Protein AF-A0A938BC53-F1 (afdb_monomer_lite)

Radius of gyration: 16.8 Å; chains: 1; bounding box: 36×36×47 Å

Structure (mmCIF, N/CA/C/O backbone):
data_AF-A0A938BC53-F1
#
_entry.id   AF-A0A938BC53-F1
#
loop_
_atom_site.group_PDB
_atom_site.id
_atom_site.type_symbol
_atom_site.label_atom_id
_atom_site.label_alt_id
_atom_site.label_comp_id
_atom_site.label_asym_id
_atom_site.label_entity_id
_atom_site.label_seq_id
_atom_site.pdbx_PDB_ins_code
_atom_site.Cartn_x
_atom_site.Cartn_y
_atom_site.Cartn_z
_atom_site.occupancy
_atom_site.B_iso_or_equiv
_atom_site.auth_seq_id
_atom_site.auth_comp_id
_atom_site.auth_asym_id
_atom_site.auth_atom_id
_atom_site.pdbx_PDB_model_num
ATOM 1 N N . MET A 1 1 ? -9.992 -4.208 -1.845 1.00 92.88 1 MET A N 1
ATOM 2 C CA . MET A 1 1 ? -10.417 -3.100 -0.973 1.00 92.88 1 MET A CA 1
ATOM 3 C C . MET A 1 1 ? -9.759 -1.831 -1.480 1.00 92.88 1 MET A C 1
ATOM 5 O O . MET A 1 1 ? -8.554 -1.849 -1.701 1.00 92.88 1 MET A O 1
ATOM 9 N N . SER A 1 2 ? -10.542 -0.777 -1.702 1.00 92.31 2 SER A N 1
ATOM 10 C CA . SER A 1 2 ? -10.096 0.489 -2.312 1.00 92.31 2 SER A CA 1
ATOM 11 C C . SER A 1 2 ? -9.713 1.535 -1.259 1.00 92.31 2 SER A C 1
ATOM 13 O O . SER A 1 2 ? -10.139 2.679 -1.328 1.00 92.31 2 SER A O 1
ATOM 15 N N . HIS A 1 3 ? -9.006 1.125 -0.204 1.00 97.06 3 HIS A N 1
ATOM 16 C CA . HIS A 1 3 ? -8.558 2.038 0.854 1.00 97.06 3 HIS A CA 1
ATOM 17 C C . HIS A 1 3 ? -7.276 2.768 0.430 1.00 97.06 3 HIS A C 1
ATOM 19 O O . HIS A 1 3 ? -6.240 2.614 1.071 1.00 97.06 3 HIS A O 1
ATOM 25 N N . ASP A 1 4 ? -7.351 3.526 -0.660 1.00 96.88 4 ASP A N 1
ATOM 26 C CA . ASP A 1 4 ? -6.314 4.436 -1.153 1.00 96.88 4 ASP A CA 1
ATOM 27 C C . ASP A 1 4 ? -6.728 5.899 -0.978 1.00 96.88 4 ASP A C 1
ATOM 29 O O . ASP A 1 4 ? -7.913 6.222 -0.901 1.00 96.88 4 ASP A O 1
ATOM 33 N N . GLU A 1 5 ? -5.737 6.787 -0.881 1.00 97.19 5 GLU A N 1
ATOM 34 C CA . GLU A 1 5 ? -5.911 8.241 -0.976 1.00 97.19 5 GLU A CA 1
ATOM 35 C C . GLU A 1 5 ? -7.080 8.828 -0.155 1.00 97.19 5 GLU A C 1
ATOM 37 O O . GLU A 1 5 ? -7.809 9.719 -0.602 1.00 97.19 5 GLU A O 1
ATOM 42 N N . ILE A 1 6 ? -7.264 8.368 1.085 1.00 98.06 6 ILE A N 1
ATOM 43 C CA . ILE A 1 6 ? -8.311 8.893 1.971 1.00 98.06 6 ILE A CA 1
ATOM 44 C C . ILE A 1 6 ? -7.874 10.280 2.453 1.00 98.06 6 ILE A C 1
ATOM 46 O O . ILE A 1 6 ? -7.157 10.426 3.437 1.00 98.06 6 ILE A O 1
ATOM 50 N N . ARG A 1 7 ? -8.268 11.334 1.738 1.00 98.25 7 ARG A N 1
ATOM 51 C CA . ARG A 1 7 ? -7.761 12.705 1.956 1.00 98.25 7 ARG A CA 1
ATOM 52 C C . ARG A 1 7 ? -8.525 13.519 3.005 1.00 98.25 7 ARG A C 1
ATOM 54 O O . ARG A 1 7 ? -8.127 14.649 3.282 1.00 98.25 7 ARG A O 1
ATOM 61 N N . ALA A 1 8 ? -9.589 12.974 3.595 1.00 97.69 8 ALA A N 1
ATOM 62 C CA . ALA A 1 8 ? -10.372 13.636 4.639 1.00 97.69 8 ALA A CA 1
ATOM 63 C C . ALA A 1 8 ? -10.939 12.629 5.655 1.00 97.69 8 ALA A C 1
ATOM 65 O O . ALA A 1 8 ? -11.613 11.680 5.267 1.00 97.69 8 ALA A O 1
ATOM 66 N N . GLN A 1 9 ? -10.686 12.846 6.953 1.00 97.12 9 GLN A N 1
ATOM 67 C CA . GLN A 1 9 ? -11.280 12.083 8.066 1.00 97.12 9 GLN A CA 1
ATOM 68 C C . GLN A 1 9 ? -11.067 12.822 9.402 1.00 97.12 9 GLN A C 1
ATOM 70 O O . GLN A 1 9 ? -10.124 13.601 9.555 1.00 97.12 9 GLN A O 1
ATOM 75 N N . GLY A 1 10 ? -11.906 12.535 10.401 1.00 96.00 10 GLY A N 1
ATOM 76 C CA . GLY A 1 10 ? -11.641 12.879 11.804 1.00 96.00 10 GLY A CA 1
ATOM 77 C C . GLY A 1 10 ? -12.357 14.131 12.314 1.00 96.00 10 GLY A C 1
ATOM 78 O O . GLY A 1 10 ? -12.194 14.492 13.480 1.00 96.00 10 GLY A O 1
ATOM 79 N N . TRP A 1 11 ? -13.139 14.796 11.464 1.00 96.00 11 TRP A N 1
ATOM 80 C CA . TRP A 1 11 ? -13.747 16.095 11.769 1.00 96.00 11 TRP A CA 1
ATOM 81 C C . TRP A 1 11 ? -15.181 16.013 12.281 1.00 96.00 11 TRP A C 1
ATOM 83 O O . TRP A 1 11 ? -15.593 16.888 13.039 1.00 96.00 11 TRP A O 1
ATOM 93 N N . ASP A 1 12 ? -15.930 14.984 11.892 1.00 95.88 12 ASP A N 1
ATOM 94 C CA . ASP A 1 12 ? -17.335 14.849 12.263 1.00 95.88 12 ASP A CA 1
ATOM 95 C C . ASP A 1 12 ? -17.538 14.212 13.651 1.00 95.88 12 ASP A C 1
ATOM 97 O O . ASP A 1 12 ? -16.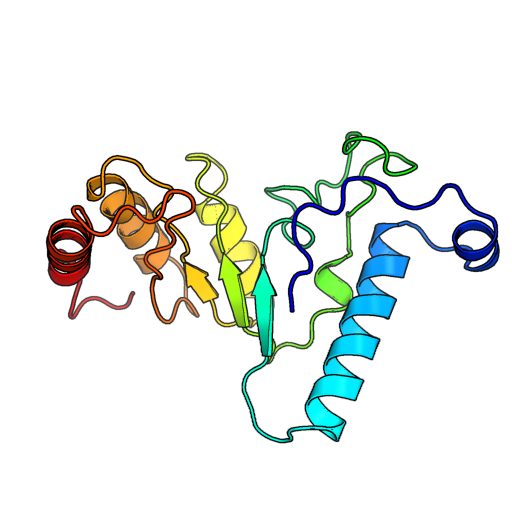625 13.659 14.277 1.00 95.88 12 ASP A O 1
ATOM 101 N N . GLU A 1 13 ? -18.778 14.287 14.135 1.00 96.88 13 GLU A N 1
ATOM 102 C CA . GLU A 1 13 ? -19.165 13.780 15.449 1.00 96.88 13 GLU A CA 1
ATOM 103 C C . GLU A 1 13 ? -19.010 12.255 15.571 1.00 96.88 13 GLU A C 1
ATOM 105 O O . GLU A 1 13 ? -18.671 11.758 16.648 1.00 96.88 13 GLU A O 1
ATOM 110 N N . SER A 1 14 ? -19.213 11.504 14.484 1.00 95.19 14 SER A N 1
ATOM 111 C CA . SER A 1 14 ? -19.028 10.052 14.487 1.00 95.19 14 S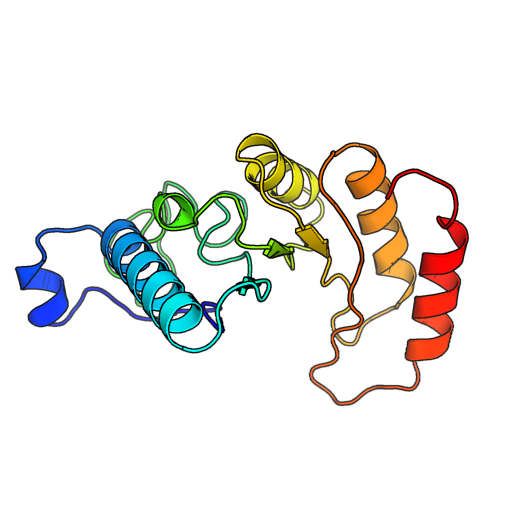ER A CA 1
ATOM 112 C C . SER A 1 14 ? -17.561 9.706 14.731 1.00 95.19 14 SER A C 1
ATOM 114 O O . SER A 1 14 ? -17.282 8.872 15.588 1.00 95.19 14 SER A O 1
ATOM 116 N N . CYS A 1 15 ? -16.623 10.426 14.109 1.00 95.31 15 CYS A N 1
ATOM 117 C CA . CYS A 1 15 ? -15.197 10.292 14.385 1.00 95.31 15 CYS A CA 1
ATOM 118 C C . CYS A 1 15 ? -14.858 10.709 15.824 1.00 95.31 15 CYS A C 1
ATOM 120 O O . CYS A 1 15 ? -14.144 9.996 16.529 1.00 95.31 15 CYS A O 1
ATOM 122 N N . ALA A 1 16 ? -15.388 11.844 16.290 1.00 92.81 16 ALA A N 1
ATOM 123 C CA . ALA A 1 16 ? -15.102 12.357 17.630 1.00 92.81 16 ALA A CA 1
ATOM 124 C C . ALA A 1 16 ? -15.560 11.392 18.740 1.00 92.81 16 ALA A C 1
ATOM 126 O O . ALA A 1 16 ? -14.822 11.144 19.698 1.00 92.81 16 ALA A O 1
ATOM 127 N N . LYS A 1 17 ? -16.746 10.789 18.589 1.00 97.31 17 LYS A N 1
ATOM 128 C CA . LYS A 1 17 ? -17.316 9.827 19.547 1.00 97.31 17 LYS A CA 1
ATOM 129 C C . LYS A 1 17 ? -16.475 8.560 19.706 1.00 97.31 17 LYS A C 1
ATOM 131 O O . LYS A 1 17 ? -16.516 7.943 20.769 1.00 97.31 17 LYS A O 1
ATOM 136 N N . ARG A 1 18 ? -15.690 8.190 18.690 1.00 96.81 18 ARG A N 1
ATOM 137 C CA . ARG A 1 18 ? -14.839 6.989 18.701 1.00 96.81 18 ARG A CA 1
ATOM 138 C C . ARG A 1 18 ? -13.665 7.090 19.672 1.00 96.81 18 ARG A C 1
ATOM 140 O O . ARG A 1 18 ? -13.160 6.051 20.078 1.00 96.81 18 ARG A O 1
ATOM 147 N N . LYS A 1 19 ? -13.235 8.306 20.047 1.00 96.12 19 LYS A N 1
ATOM 148 C CA . LYS A 1 19 ? -12.055 8.547 20.907 1.00 96.12 19 LYS A CA 1
ATOM 149 C C . LYS A 1 19 ? -10.791 7.823 20.406 1.00 96.12 19 LYS A C 1
ATOM 151 O O . LYS A 1 19 ? -10.012 7.294 21.191 1.00 96.12 19 LYS A O 1
ATOM 156 N N . MET A 1 20 ? -10.619 7.795 19.088 1.00 97.56 20 MET A N 1
ATOM 157 C CA . MET A 1 20 ? -9.534 7.125 18.370 1.00 97.56 20 MET A CA 1
ATOM 158 C C . MET A 1 20 ? -8.842 8.125 17.438 1.00 97.56 20 MET A C 1
ATOM 160 O O . MET A 1 20 ? -9.468 9.086 16.985 1.00 97.56 20 MET A O 1
ATOM 164 N N . THR A 1 21 ? -7.568 7.895 17.121 1.00 97.81 21 THR A N 1
ATOM 165 C CA . THR A 1 21 ? -6.888 8.616 16.030 1.00 97.81 21 THR A CA 1
ATOM 166 C C . THR A 1 21 ? -7.472 8.213 14.668 1.00 97.81 21 THR A C 1
ATOM 168 O O . THR A 1 21 ? -8.097 7.151 14.566 1.00 97.81 21 THR A O 1
ATOM 171 N N . PRO A 1 22 ? -7.271 8.998 13.588 1.00 98.38 22 PRO A N 1
ATOM 172 C CA . PRO A 1 22 ? -7.734 8.586 12.265 1.00 98.38 22 PRO A CA 1
ATOM 173 C C . PRO A 1 22 ? -7.166 7.230 11.828 1.00 98.38 22 PRO A C 1
ATOM 175 O O . PRO A 1 22 ? -7.921 6.394 11.338 1.00 98.38 22 PRO A O 1
ATOM 178 N N . GLY A 1 23 ? -5.886 6.967 12.103 1.00 98.50 23 GLY A N 1
ATOM 179 C CA . GLY A 1 23 ? -5.230 5.685 11.851 1.00 98.50 23 GLY A CA 1
ATOM 180 C C . GLY A 1 23 ? -5.898 4.527 12.589 1.00 98.50 23 GLY A C 1
ATOM 181 O O . GLY A 1 23 ? -6.175 3.501 11.979 1.00 98.50 23 GLY A O 1
ATOM 182 N N . GLN A 1 24 ? -6.264 4.702 13.863 1.00 98.62 24 GLN A N 1
ATOM 183 C CA . GLN A 1 24 ? -7.006 3.688 14.624 1.00 98.62 24 GLN A CA 1
ATOM 184 C C . GLN A 1 24 ? -8.421 3.455 14.079 1.00 98.62 24 GLN A C 1
ATOM 186 O O . GLN A 1 24 ? -8.884 2.317 14.033 1.00 98.62 24 GLN A O 1
ATOM 191 N N . ILE A 1 25 ? -9.112 4.513 13.646 1.00 98.56 25 ILE A N 1
ATOM 192 C CA . ILE A 1 25 ? -10.431 4.386 13.010 1.00 98.56 25 ILE A CA 1
ATOM 193 C C . ILE A 1 25 ? -10.309 3.629 11.681 1.00 98.56 25 ILE A C 1
ATOM 195 O O . ILE A 1 25 ? -11.128 2.755 11.408 1.00 98.56 25 ILE A O 1
ATOM 199 N N . LEU A 1 26 ? -9.281 3.920 10.878 1.00 98.50 26 LEU A N 1
ATOM 200 C CA . LEU A 1 26 ? -9.015 3.205 9.630 1.00 98.50 26 LEU A CA 1
ATOM 201 C C . LEU A 1 26 ? -8.653 1.736 9.888 1.00 98.50 26 LEU A C 1
ATOM 203 O O . LEU A 1 26 ? -9.164 0.864 9.192 1.00 98.50 26 LEU A O 1
ATOM 207 N N . ALA A 1 27 ? -7.841 1.454 10.910 1.00 98.69 27 ALA A N 1
ATOM 208 C CA . ALA A 1 27 ? -7.507 0.093 11.322 1.00 98.69 27 ALA A CA 1
ATOM 209 C C . ALA A 1 27 ? -8.762 -0.714 11.709 1.00 98.69 27 ALA A C 1
ATOM 211 O O . ALA A 1 27 ? -8.951 -1.842 11.256 1.00 98.69 27 ALA A O 1
ATOM 212 N N . ASP A 1 28 ? -9.661 -0.126 12.503 1.00 98.44 28 ASP A N 1
ATOM 213 C CA . ASP A 1 28 ? -10.936 -0.763 12.852 1.00 98.44 28 ASP A CA 1
ATOM 214 C C . ASP A 1 28 ? -11.832 -0.970 11.621 1.00 98.44 28 ASP A C 1
ATOM 216 O O . ASP A 1 28 ? -12.413 -2.041 11.434 1.00 98.44 28 ASP A O 1
ATOM 220 N N . ASN A 1 29 ? -11.903 0.031 10.739 1.00 97.94 29 ASN A N 1
ATOM 221 C CA . ASN A 1 29 ? -12.694 -0.044 9.517 1.00 97.94 29 ASN A CA 1
ATOM 222 C C . ASN A 1 29 ? -12.205 -1.157 8.579 1.00 97.94 29 ASN A C 1
ATOM 224 O O . ASN A 1 29 ? -13.011 -1.980 8.147 1.00 97.94 29 ASN A O 1
ATOM 228 N N . VAL A 1 30 ? -10.903 -1.217 8.285 1.00 98.12 30 VAL A N 1
ATOM 229 C CA . VAL A 1 30 ? -10.350 -2.207 7.350 1.00 98.12 30 VAL A CA 1
ATOM 230 C C . VAL A 1 30 ? -10.478 -3.628 7.897 1.00 98.12 30 VAL A C 1
ATOM 232 O O . VAL A 1 30 ? -10.800 -4.549 7.139 1.00 98.12 30 VAL A O 1
ATOM 235 N N . LYS A 1 31 ? -10.342 -3.806 9.217 1.00 98.00 31 LYS A N 1
ATOM 236 C CA . LYS A 1 31 ? -10.611 -5.082 9.882 1.00 98.00 31 LYS A CA 1
ATOM 237 C C . LYS A 1 31 ? -12.064 -5.505 9.675 1.00 98.00 31 LYS A C 1
ATOM 239 O O . LYS A 1 31 ? -12.325 -6.605 9.186 1.00 98.00 31 LYS A O 1
ATOM 244 N N . ARG A 1 32 ? -13.016 -4.603 9.940 1.00 97.75 32 ARG A N 1
ATOM 245 C CA . ARG A 1 32 ? -14.445 -4.874 9.737 1.00 97.75 32 ARG A CA 1
ATOM 246 C C . ARG A 1 32 ? -14.775 -5.182 8.274 1.00 97.75 32 ARG A C 1
ATOM 248 O O . ARG A 1 32 ? -15.541 -6.106 8.006 1.00 97.75 32 ARG A O 1
ATOM 255 N N . CYS A 1 33 ? -14.204 -4.444 7.323 1.00 97.75 33 CYS A N 1
ATOM 256 C CA . CYS A 1 33 ? -14.375 -4.712 5.894 1.00 97.75 33 CYS A CA 1
ATOM 257 C C . CYS A 1 33 ? -13.853 -6.102 5.513 1.00 97.75 33 CYS A C 1
ATOM 259 O O . CYS A 1 33 ? -14.536 -6.835 4.800 1.00 97.75 33 CYS A O 1
ATOM 261 N N . THR A 1 34 ? -12.683 -6.487 6.023 1.00 97.06 34 THR A N 1
ATOM 262 C CA . THR A 1 34 ? -12.084 -7.802 5.765 1.00 97.06 34 THR A CA 1
ATOM 263 C C . THR A 1 34 ? -12.963 -8.933 6.310 1.00 97.06 34 THR A C 1
ATOM 265 O O . THR A 1 34 ? -13.204 -9.917 5.611 1.00 97.06 34 THR A O 1
ATOM 268 N N . GLU A 1 35 ? -13.522 -8.776 7.514 1.00 96.62 35 GLU A N 1
ATOM 269 C CA . GLU A 1 35 ? -14.484 -9.725 8.091 1.00 96.62 35 GLU A CA 1
ATOM 270 C C . GLU A 1 35 ? -15.737 -9.888 7.218 1.00 96.62 35 GLU A C 1
ATOM 272 O O . GLU A 1 35 ? -16.156 -11.014 6.953 1.00 96.62 35 GLU A O 1
ATOM 277 N N . ILE A 1 36 ? -16.320 -8.783 6.735 1.00 97.50 36 ILE A N 1
ATOM 278 C CA . ILE A 1 36 ? -17.505 -8.810 5.858 1.00 97.50 36 ILE A CA 1
ATOM 279 C C . ILE A 1 36 ? -17.196 -9.524 4.540 1.00 97.50 36 ILE A C 1
ATOM 281 O O . ILE A 1 36 ? -17.989 -10.355 4.090 1.00 97.50 36 ILE A O 1
ATOM 285 N N . ILE A 1 37 ? -16.048 -9.221 3.924 1.00 96.81 37 ILE A N 1
ATOM 286 C CA . ILE A 1 37 ? -15.625 -9.854 2.669 1.00 96.81 37 ILE A CA 1
ATOM 287 C C . ILE A 1 37 ? -15.514 -11.363 2.862 1.00 96.81 37 ILE A C 1
ATOM 289 O O . ILE A 1 37 ? -16.093 -12.114 2.087 1.00 96.81 37 ILE A O 1
ATOM 293 N N . ARG A 1 38 ? -14.849 -11.819 3.927 1.00 95.81 38 ARG A N 1
ATOM 294 C CA . ARG A 1 38 ? -14.691 -13.256 4.198 1.00 95.81 38 ARG A CA 1
ATOM 295 C C . ARG A 1 38 ? -16.001 -13.961 4.523 1.00 95.81 38 ARG A C 1
ATOM 297 O O . ARG A 1 38 ? -16.144 -15.133 4.197 1.00 95.81 38 ARG A O 1
ATOM 304 N N . GLN A 1 39 ? -16.938 -13.273 5.174 1.00 97.25 39 GLN A N 1
ATOM 305 C CA . GLN A 1 39 ? -18.282 -13.809 5.401 1.00 97.25 39 GLN A CA 1
ATOM 306 C C . GLN A 1 39 ? -19.051 -13.975 4.087 1.00 97.25 39 GLN A C 1
ATOM 308 O O . GLN A 1 39 ? -19.813 -14.927 3.947 1.00 97.25 39 GLN A O 1
ATOM 313 N N . SER A 1 40 ? -18.846 -13.062 3.137 1.00 97.25 40 SER A N 1
ATOM 314 C CA . SER A 1 40 ? -19.570 -13.046 1.862 1.00 97.25 40 SER A CA 1
ATOM 315 C C . SER A 1 40 ? -18.946 -13.968 0.807 1.00 97.25 40 SER A C 1
ATOM 317 O O . SER A 1 40 ? -19.677 -14.588 0.041 1.00 97.25 40 SER A O 1
ATOM 319 N N . ASP A 1 41 ? -17.615 -14.068 0.765 1.00 95.25 41 ASP A N 1
ATOM 320 C CA . ASP A 1 41 ? -16.855 -14.876 -0.200 1.00 95.25 41 ASP A CA 1
ATOM 321 C C . ASP A 1 41 ? -15.635 -15.540 0.482 1.00 95.25 41 ASP A C 1
ATOM 323 O O . ASP A 1 41 ? -14.501 -15.041 0.418 1.00 95.25 41 ASP A O 1
ATOM 327 N N . PRO A 1 42 ? -15.856 -16.638 1.230 1.00 94.94 42 PRO A N 1
ATOM 328 C CA . PRO A 1 42 ? -14.817 -17.273 2.031 1.00 94.94 42 PRO A CA 1
ATOM 329 C C . PRO A 1 42 ? -13.711 -17.901 1.172 1.00 94.94 42 PRO A C 1
ATOM 331 O O . PRO A 1 42 ? -13.947 -18.484 0.116 1.00 94.94 42 PRO A O 1
ATOM 334 N N . GLY A 1 43 ? -12.473 -17.837 1.669 1.00 92.38 43 GLY A N 1
ATOM 335 C CA . GLY A 1 43 ? -11.308 -18.466 1.035 1.00 92.38 43 GLY A CA 1
ATOM 336 C C . GLY A 1 43 ? -10.722 -17.699 -0.155 1.00 92.38 43 GLY A C 1
ATOM 337 O O . GLY A 1 43 ? -9.736 -18.153 -0.739 1.00 92.38 43 GLY A O 1
ATOM 338 N N . LYS A 1 44 ? -11.279 -16.537 -0.516 1.00 94.00 44 LYS A N 1
ATOM 339 C CA . LYS A 1 44 ? -10.688 -15.664 -1.533 1.00 94.00 44 LYS A CA 1
ATOM 340 C C . LYS A 1 44 ? -9.613 -14.749 -0.949 1.00 94.00 44 LYS A C 1
ATOM 342 O O . LYS A 1 44 ? -9.746 -14.290 0.187 1.00 94.00 44 LYS A O 1
ATOM 347 N N . PRO A 1 45 ? -8.558 -14.449 -1.725 1.00 94.81 45 PRO A N 1
ATOM 348 C CA . PRO A 1 45 ? -7.573 -13.461 -1.322 1.00 94.81 45 PRO A CA 1
ATOM 349 C C . PRO A 1 45 ? -8.207 -12.069 -1.249 1.00 94.81 45 PRO A C 1
ATOM 351 O O . PRO A 1 45 ? -8.977 -11.667 -2.122 1.00 94.81 45 PRO A O 1
ATOM 354 N N . VAL A 1 46 ? -7.833 -11.316 -0.217 1.00 97.69 46 VAL A N 1
ATOM 355 C CA . VAL A 1 46 ? -8.217 -9.914 -0.054 1.00 97.69 46 VAL A CA 1
ATOM 356 C C . VAL A 1 46 ? -7.016 -9.046 -0.403 1.00 97.69 46 VAL A C 1
ATOM 358 O O . VAL A 1 46 ? -5.921 -9.264 0.111 1.00 97.69 46 VAL A O 1
ATOM 361 N N . TYR A 1 47 ? -7.230 -8.061 -1.272 1.00 98.12 47 TYR A N 1
ATOM 362 C CA . TYR A 1 47 ? -6.199 -7.123 -1.716 1.00 98.12 47 TYR A CA 1
ATOM 363 C C . TYR A 1 47 ? -6.495 -5.711 -1.217 1.00 98.12 47 TYR A C 1
ATOM 365 O O . TYR A 1 47 ? -7.666 -5.324 -1.161 1.00 98.12 47 TYR A O 1
ATOM 373 N N . VAL A 1 48 ? -5.467 -4.925 -0.902 1.00 98.56 48 VAL A N 1
ATOM 374 C CA . VAL A 1 48 ? -5.606 -3.511 -0.513 1.00 98.56 48 VAL A CA 1
ATOM 375 C C . VAL A 1 48 ? -4.438 -2.679 -1.035 1.00 98.56 48 VAL A C 1
ATOM 377 O O . VAL A 1 48 ? -3.317 -3.179 -1.084 1.00 98.56 48 VAL A O 1
ATOM 380 N N . TRP A 1 49 ? -4.678 -1.428 -1.423 1.00 98.50 49 TRP A N 1
ATOM 381 C CA . TRP A 1 49 ? -3.607 -0.481 -1.748 1.00 98.50 49 TRP A CA 1
ATOM 382 C C . TRP A 1 49 ? -2.763 -0.144 -0.511 1.00 98.50 49 TRP A C 1
ATOM 384 O O . TRP A 1 49 ? -3.257 -0.162 0.614 1.00 98.50 49 TRP A O 1
ATOM 394 N N . SER A 1 50 ? -1.470 0.119 -0.706 1.00 98.44 50 SER A N 1
ATOM 395 C CA . SER A 1 50 ? -0.507 0.212 0.398 1.00 98.44 50 SER A CA 1
ATOM 396 C C . SER A 1 50 ? -0.455 1.550 1.125 1.00 98.44 50 SER A C 1
ATOM 398 O O . SER A 1 50 ? -0.066 1.596 2.286 1.00 98.44 50 SER A O 1
ATOM 400 N N . ASP A 1 51 ? -0.749 2.654 0.449 1.00 98.38 51 ASP A N 1
ATOM 401 C CA . ASP A 1 51 ? -0.330 3.999 0.847 1.00 98.38 51 ASP A CA 1
ATOM 402 C C . ASP A 1 51 ? -0.860 4.439 2.201 1.00 98.38 51 ASP A C 1
ATOM 404 O O . ASP A 1 51 ? -0.106 4.992 3.003 1.00 98.38 51 ASP A O 1
ATOM 408 N N . MET A 1 52 ? -2.122 4.125 2.477 1.00 98.62 52 MET A N 1
ATOM 409 C CA . MET A 1 52 ? -2.778 4.470 3.732 1.00 98.62 52 MET A CA 1
ATOM 410 C C . MET A 1 52 ? -2.264 3.656 4.921 1.00 98.62 52 MET A C 1
ATOM 412 O O . MET A 1 52 ? -2.574 4.003 6.057 1.00 98.62 52 MET A O 1
ATOM 416 N N . PHE A 1 53 ? -1.481 2.603 4.668 1.00 98.81 53 PHE A N 1
ATOM 417 C CA . PHE A 1 53 ? -0.939 1.648 5.638 1.00 98.81 53 PHE A CA 1
ATOM 418 C C . PHE A 1 53 ? 0.596 1.612 5.646 1.00 98.81 53 PHE A C 1
ATOM 420 O O . PHE A 1 53 ? 1.190 0.822 6.370 1.00 98.81 53 PHE A O 1
ATOM 427 N N . ASP A 1 54 ? 1.253 2.446 4.845 1.00 98.69 54 ASP A N 1
ATOM 428 C CA . ASP A 1 54 ? 2.704 2.448 4.692 1.00 98.69 54 ASP A CA 1
ATOM 429 C C . ASP A 1 54 ? 3.319 3.660 5.418 1.00 98.69 54 ASP A C 1
ATOM 431 O O . ASP A 1 54 ? 3.093 4.803 4.994 1.00 98.69 54 ASP A O 1
ATOM 435 N N . PRO A 1 55 ? 4.114 3.462 6.490 1.00 98.38 55 PRO A N 1
ATOM 436 C CA . PRO A 1 55 ? 4.780 4.557 7.194 1.00 98.38 55 PRO A CA 1
ATOM 437 C C . PRO A 1 55 ? 5.840 5.274 6.350 1.00 98.38 55 PRO A C 1
ATOM 439 O O . PRO A 1 55 ? 6.233 6.391 6.685 1.00 98.38 55 PRO A O 1
ATOM 442 N N . HIS A 1 56 ? 6.265 4.667 5.241 1.00 98.19 56 HIS A N 1
ATOM 443 C CA . HIS A 1 56 ? 7.148 5.248 4.232 1.00 98.19 56 HIS A CA 1
ATOM 444 C C . HIS A 1 56 ? 6.368 5.947 3.100 1.00 98.19 56 HIS A C 1
ATOM 446 O O . HIS A 1 56 ? 6.969 6.430 2.132 1.00 98.19 56 HIS A O 1
ATOM 452 N N . HIS A 1 57 ? 5.035 6.018 3.221 1.00 97.62 57 HIS A N 1
ATOM 453 C CA . HIS A 1 57 ? 4.129 6.697 2.298 1.00 97.62 57 HIS A CA 1
ATOM 454 C C . HIS A 1 57 ? 3.193 7.687 3.017 1.00 97.62 57 HIS A C 1
ATOM 456 O O . HIS A 1 57 ? 3.659 8.761 3.396 1.00 97.62 57 HIS A O 1
ATOM 462 N N . ASN A 1 58 ? 1.897 7.382 3.177 1.00 98.31 58 ASN A N 1
ATOM 463 C CA . ASN A 1 58 ? 0.914 8.302 3.764 1.00 98.31 58 ASN A CA 1
ATOM 464 C C . ASN A 1 58 ? 0.712 8.068 5.274 1.00 98.31 58 ASN A C 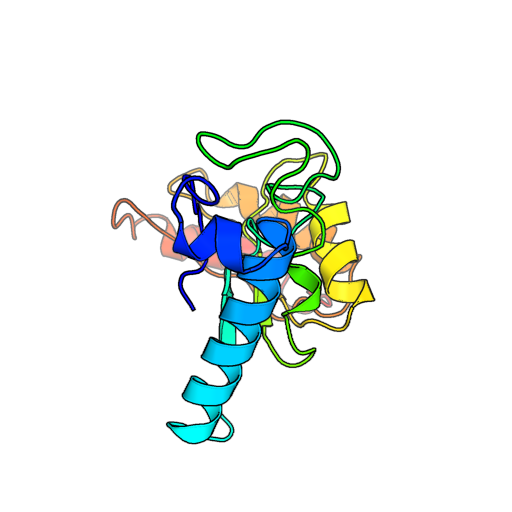1
ATOM 466 O O . ASN A 1 58 ? 0.136 8.927 5.939 1.00 98.31 58 ASN A O 1
ATOM 470 N N . ALA A 1 59 ? 1.220 6.963 5.839 1.00 98.38 59 ALA A N 1
ATOM 471 C CA . ALA A 1 59 ? 1.086 6.605 7.257 1.00 98.38 59 ALA A CA 1
ATOM 472 C C . ALA A 1 59 ? 2.281 7.007 8.134 1.00 98.38 59 ALA A C 1
ATOM 474 O O . ALA A 1 59 ? 2.597 6.341 9.124 1.00 98.38 59 ALA A O 1
ATOM 475 N N . ALA A 1 60 ? 2.960 8.098 7.775 1.00 97.81 60 ALA A N 1
ATOM 476 C CA . ALA A 1 60 ? 4.083 8.623 8.541 1.00 97.81 60 ALA A CA 1
ATOM 477 C C . ALA A 1 60 ? 3.674 8.981 9.983 1.00 97.81 60 ALA A C 1
ATOM 479 O O . ALA A 1 60 ? 2.549 9.402 10.247 1.00 97.81 60 ALA A O 1
ATOM 480 N N . LYS A 1 61 ? 4.614 8.825 10.926 1.00 97.88 61 LYS A N 1
ATOM 481 C CA . LYS A 1 61 ? 4.392 9.067 12.366 1.00 97.88 61 LYS A CA 1
ATOM 482 C C . LYS A 1 61 ? 4.073 10.517 12.711 1.00 97.88 61 LYS A C 1
ATOM 484 O O . LYS A 1 61 ? 3.441 10.775 13.728 1.00 97.88 61 LYS A O 1
ATOM 489 N N . THR A 1 62 ? 4.551 11.435 11.888 1.00 97.88 62 THR A N 1
ATOM 490 C CA . THR A 1 62 ? 4.376 12.876 12.031 1.00 97.88 62 THR A CA 1
ATOM 491 C C . THR A 1 62 ? 4.116 13.478 10.653 1.00 97.88 62 THR A C 1
ATOM 493 O O . THR A 1 62 ? 4.347 12.838 9.624 1.00 97.88 62 THR A O 1
ATOM 496 N N . GLY A 1 63 ? 3.650 14.719 10.633 1.00 97.56 63 GLY A N 1
ATOM 497 C CA . GLY A 1 63 ? 3.203 15.432 9.447 1.00 97.56 63 GLY A CA 1
ATOM 498 C C . GLY A 1 63 ? 1.693 15.324 9.244 1.00 97.56 63 GLY A C 1
ATOM 499 O O . GLY A 1 63 ? 1.062 14.322 9.574 1.00 97.56 63 GLY A O 1
ATOM 500 N N . GLY A 1 64 ? 1.102 16.374 8.679 1.00 97.56 64 GLY A N 1
ATOM 501 C CA . GLY A 1 64 ? -0.289 16.335 8.235 1.00 97.56 64 GLY A CA 1
ATOM 502 C C . GLY A 1 64 ? -0.447 15.541 6.936 1.00 97.56 64 GLY A C 1
ATOM 503 O O . GLY A 1 64 ? 0.488 15.424 6.144 1.00 97.56 64 GLY A O 1
ATOM 504 N N . TYR A 1 65 ? -1.659 15.052 6.684 1.00 98.19 65 TYR A N 1
ATOM 505 C CA . TYR A 1 65 ? -2.046 14.489 5.392 1.00 98.19 65 TYR A CA 1
ATOM 506 C C . TYR A 1 65 ? -3.369 15.112 4.947 1.00 98.19 65 TYR A C 1
ATOM 508 O O . TYR A 1 65 ? -4.418 14.814 5.516 1.00 98.19 65 TYR A O 1
ATOM 516 N N . TYR A 1 66 ? -3.312 15.991 3.942 1.00 98.06 66 TYR A N 1
ATOM 517 C CA . TYR A 1 66 ? -4.470 16.714 3.398 1.00 98.06 66 TYR A CA 1
ATOM 518 C C . TYR A 1 66 ? -5.410 17.259 4.493 1.00 98.06 66 TYR A C 1
ATOM 520 O O . TYR A 1 66 ? -4.978 18.019 5.356 1.00 98.06 66 TYR A O 1
ATOM 528 N N . LEU A 1 67 ? -6.692 16.881 4.454 1.00 98.12 67 LEU A N 1
ATOM 529 C CA . LEU A 1 67 ? -7.743 17.302 5.374 1.00 98.12 67 LEU A CA 1
ATOM 530 C C . LEU A 1 67 ? -8.017 16.220 6.422 1.00 98.12 67 LEU A C 1
ATOM 532 O O . LEU A 1 67 ? -9.156 16.036 6.845 1.00 98.12 67 LEU A O 1
ATOM 536 N N . VAL A 1 68 ? -7.005 15.464 6.838 1.00 98.38 68 VAL A N 1
ATOM 537 C CA . VAL A 1 68 ? -7.147 14.460 7.894 1.00 98.38 68 VAL A CA 1
ATOM 538 C C . VAL A 1 68 ? -6.674 15.045 9.215 1.00 98.38 68 VAL A C 1
ATOM 540 O O . VAL A 1 68 ? -5.607 15.647 9.305 1.00 98.38 68 VAL A O 1
ATOM 543 N N . LYS A 1 69 ? -7.498 14.905 10.252 1.00 98.00 69 LYS A N 1
ATOM 544 C CA . LYS A 1 69 ? -7.271 15.565 11.537 1.00 98.00 69 LYS A CA 1
ATOM 545 C C . LYS A 1 69 ? -6.060 14.996 12.289 1.00 98.00 69 LYS A C 1
ATOM 547 O O . LYS A 1 69 ? -6.068 13.830 12.670 1.00 98.00 69 LYS A O 1
ATOM 552 N N . GLY A 1 70 ? -5.110 15.860 12.643 1.00 96.56 70 GLY A N 1
ATOM 553 C CA . GLY A 1 70 ? -4.010 15.549 13.565 1.00 96.56 70 GLY A CA 1
ATOM 554 C C . GLY A 1 70 ? -2.641 15.417 12.895 1.00 96.56 70 GLY A C 1
ATOM 555 O O . GLY A 1 70 ? -2.511 15.551 11.681 1.00 96.56 70 GLY A O 1
ATOM 556 N N . ASP A 1 71 ? -1.623 15.185 13.723 1.00 97.94 71 ASP A N 1
ATOM 557 C CA . ASP A 1 71 ? -0.240 14.941 13.305 1.00 97.94 71 ASP A CA 1
ATOM 558 C C . ASP A 1 71 ? -0.000 13.434 13.137 1.00 97.94 71 ASP A C 1
ATOM 560 O O . ASP A 1 71 ? -0.412 12.651 13.995 1.00 97.94 71 ASP A O 1
ATOM 564 N N . GLY A 1 72 ? 0.608 13.027 12.021 1.00 97.94 72 GLY A N 1
ATOM 565 C CA . GLY A 1 72 ? 0.760 11.622 11.638 1.00 97.94 72 GLY A CA 1
ATOM 566 C C . GLY A 1 72 ? -0.573 10.872 11.571 1.00 97.94 72 GLY A C 1
ATOM 567 O O . GLY A 1 72 ? -0.705 9.812 12.188 1.00 97.94 72 GLY A O 1
ATOM 568 N N . PRO A 1 73 ? -1.601 11.407 10.883 1.00 98.19 73 PRO A N 1
ATOM 569 C CA . PRO A 1 73 ? -2.982 10.986 11.090 1.00 98.19 73 PRO A CA 1
ATOM 570 C C . PRO A 1 73 ? -3.226 9.508 10.779 1.00 98.19 73 PRO A C 1
ATOM 572 O O . PRO A 1 73 ? -4.075 8.897 11.421 1.00 98.19 73 PRO A O 1
ATOM 575 N N . TRP A 1 74 ? -2.482 8.931 9.835 1.00 98.62 74 TRP A N 1
ATOM 576 C CA . TRP A 1 74 ? -2.608 7.530 9.429 1.00 98.62 74 TRP A CA 1
ATOM 577 C C . TRP A 1 74 ? -1.636 6.585 10.130 1.00 98.62 74 TRP A C 1
ATOM 579 O O . TRP A 1 74 ? -1.700 5.381 9.904 1.00 98.62 74 TRP A O 1
ATOM 589 N N . TYR A 1 75 ? -0.760 7.086 11.001 1.00 98.69 75 TYR A N 1
ATOM 590 C CA . TYR A 1 75 ? 0.188 6.237 11.711 1.00 98.69 75 TYR A CA 1
ATOM 591 C C . TYR A 1 75 ? -0.526 5.121 12.488 1.00 98.69 75 TYR A C 1
ATOM 593 O O . TYR A 1 75 ? -1.479 5.365 13.235 1.00 98.69 75 TYR A O 1
ATOM 601 N N . GLY A 1 76 ? -0.055 3.886 12.313 1.00 98.62 76 GLY A N 1
ATOM 602 C CA . GLY A 1 76 ? -0.622 2.696 12.947 1.00 98.62 76 GLY A CA 1
ATOM 603 C C . GLY A 1 76 ? -1.871 2.131 12.265 1.00 98.62 76 GLY A C 1
ATOM 604 O O . GLY A 1 76 ? -2.412 1.140 12.746 1.00 98.62 76 GLY A O 1
ATOM 605 N N . SER A 1 77 ? -2.334 2.697 11.147 1.00 98.75 77 SER A N 1
ATOM 606 C CA . SER A 1 77 ? -3.479 2.160 10.389 1.00 98.75 77 SER A CA 1
ATOM 607 C C . SER A 1 77 ? -3.288 0.706 9.942 1.00 98.75 77 SER A C 1
ATOM 609 O O . SER A 1 77 ? -4.251 -0.059 9.881 1.00 98.75 77 SER A O 1
ATOM 611 N N . TRP A 1 78 ? -2.046 0.299 9.664 1.00 98.69 78 TRP A N 1
ATOM 612 C CA . TRP A 1 78 ? -1.681 -1.058 9.246 1.00 98.69 78 TRP A CA 1
ATOM 613 C C . TRP A 1 78 ? -1.953 -2.123 10.312 1.00 98.69 78 TRP A C 1
ATOM 615 O O . TRP A 1 78 ? -1.973 -3.308 9.994 1.00 98.69 78 TRP A O 1
ATOM 625 N N . GLU A 1 79 ? -2.179 -1.738 11.572 1.00 98.56 79 GLU A N 1
ATOM 626 C CA . GLU A 1 79 ? -2.547 -2.679 12.639 1.00 98.56 79 GLU A CA 1
ATOM 627 C C . GLU A 1 79 ? -3.920 -3.331 12.397 1.00 98.56 79 GLU A C 1
ATOM 629 O O . GLU A 1 79 ? -4.222 -4.364 12.988 1.00 98.56 79 GLU A O 1
ATOM 634 N N . GLY A 1 80 ? -4.745 -2.757 11.513 1.00 97.94 80 GLY A N 1
ATOM 635 C CA . GLY A 1 80 ? -6.013 -3.352 11.088 1.00 97.94 80 GLY A CA 1
ATOM 636 C C . GLY A 1 80 ? -5.891 -4.410 9.990 1.00 97.94 80 GLY A C 1
ATOM 637 O O . GLY A 1 80 ? -6.879 -5.080 9.691 1.00 97.94 80 GLY A O 1
ATOM 638 N N . LEU A 1 81 ? -4.718 -4.554 9.363 1.00 98.25 81 LEU A N 1
ATOM 639 C CA . LEU A 1 81 ? -4.510 -5.518 8.287 1.00 98.25 81 LEU A CA 1
ATOM 640 C C . LEU A 1 81 ? -4.200 -6.903 8.861 1.00 98.25 81 LEU A C 1
ATOM 642 O O . LEU A 1 81 ? -3.149 -7.122 9.466 1.00 98.25 81 LEU A O 1
ATOM 646 N N . ASP A 1 82 ? -5.082 -7.866 8.605 1.00 95.62 82 ASP A N 1
ATOM 647 C CA . ASP A 1 82 ? -4.780 -9.271 8.873 1.00 95.62 82 ASP A CA 1
ATOM 648 C C . ASP A 1 82 ? -3.638 -9.762 7.964 1.00 95.62 82 ASP A C 1
ATOM 650 O O . ASP A 1 82 ? -3.511 -9.339 6.813 1.00 95.62 82 ASP A O 1
ATOM 654 N N . LYS A 1 83 ? -2.799 -10.679 8.465 1.00 93.50 83 LYS A N 1
ATOM 655 C CA . LYS A 1 83 ? -1.564 -11.134 7.784 1.00 93.50 83 LYS A CA 1
ATOM 656 C C . LYS A 1 83 ? -1.784 -11.688 6.371 1.00 93.50 83 LYS A C 1
ATOM 658 O O . LYS A 1 83 ? -0.890 -11.620 5.535 1.00 93.50 83 LYS A O 1
ATOM 663 N N . ASP A 1 84 ? -2.947 -12.269 6.112 1.00 94.50 84 ASP A N 1
ATOM 664 C CA . ASP A 1 84 ? -3.338 -12.853 4.827 1.00 94.50 84 ASP A CA 1
ATOM 665 C C . ASP A 1 84 ? -3.892 -11.826 3.823 1.00 94.50 84 ASP A C 1
ATOM 667 O O . ASP A 1 84 ? -4.072 -12.164 2.650 1.00 94.50 84 ASP A O 1
ATOM 671 N N . VAL A 1 85 ? -4.106 -10.570 4.233 1.00 98.19 85 VAL A N 1
ATOM 672 C CA . VAL A 1 85 ? -4.371 -9.472 3.296 1.00 98.19 85 VAL A CA 1
ATOM 673 C C . VAL A 1 85 ? -3.115 -9.228 2.458 1.00 98.19 85 VAL A C 1
ATOM 675 O O . VAL A 1 85 ? -2.026 -8.994 2.987 1.00 98.19 85 VAL A O 1
ATOM 678 N N . THR A 1 86 ? -3.270 -9.288 1.135 1.00 98.56 86 THR A N 1
ATOM 679 C CA . THR A 1 86 ? -2.202 -9.008 0.171 1.00 98.56 86 THR A CA 1
ATOM 680 C C . THR A 1 86 ? -2.162 -7.516 -0.139 1.00 98.56 86 THR A C 1
ATOM 682 O O . THR A 1 86 ? -3.164 -6.914 -0.524 1.00 98.56 86 THR A O 1
ATOM 685 N N . VAL A 1 87 ? -0.987 -6.916 -0.001 1.00 98.69 87 VAL A N 1
ATOM 686 C CA . VAL A 1 87 ? -0.783 -5.485 -0.213 1.00 98.69 87 VAL A CA 1
ATOM 687 C C . VAL A 1 87 ? -0.412 -5.224 -1.670 1.00 98.69 87 VAL A C 1
ATOM 689 O O . VAL A 1 87 ? 0.540 -5.794 -2.200 1.00 98.69 87 VAL A O 1
ATOM 692 N N . ILE A 1 88 ? -1.154 -4.341 -2.327 1.00 98.56 88 ILE A N 1
ATOM 693 C CA . ILE A 1 88 ? -0.807 -3.803 -3.637 1.00 98.56 88 ILE A CA 1
ATOM 694 C C . ILE A 1 88 ? 0.052 -2.559 -3.405 1.00 98.56 88 ILE A C 1
ATOM 696 O O . ILE A 1 88 ? -0.454 -1.475 -3.104 1.00 98.56 88 ILE A O 1
ATOM 700 N N . ASN A 1 89 ? 1.370 -2.745 -3.468 1.00 98.50 89 ASN A N 1
ATOM 701 C CA . ASN A 1 89 ? 2.342 -1.715 -3.134 1.00 98.50 89 ASN A CA 1
ATOM 702 C C . ASN A 1 89 ? 2.608 -0.799 -4.328 1.00 98.50 89 ASN A C 1
ATOM 704 O O . ASN A 1 89 ? 3.132 -1.247 -5.347 1.00 98.50 89 ASN A O 1
ATOM 708 N N . TRP A 1 90 ? 2.276 0.482 -4.183 1.00 97.75 90 TRP A N 1
ATOM 709 C CA . TRP A 1 90 ? 2.474 1.503 -5.215 1.00 97.75 90 TRP A CA 1
ATOM 710 C C . TRP A 1 90 ? 3.439 2.627 -4.790 1.00 97.75 90 TRP A C 1
ATOM 712 O O . TRP A 1 90 ? 3.584 3.631 -5.487 1.00 97.75 90 TRP A O 1
ATOM 722 N N . ASN A 1 91 ? 4.192 2.453 -3.695 1.00 97.50 91 ASN A N 1
ATOM 723 C CA . ASN A 1 91 ? 5.203 3.425 -3.273 1.00 97.50 91 ASN A CA 1
ATOM 724 C C . ASN A 1 91 ? 6.461 3.398 -4.169 1.00 97.50 91 ASN A C 1
ATOM 726 O O . ASN A 1 91 ? 7.456 2.736 -3.882 1.00 97.50 91 ASN A O 1
ATOM 730 N N . GLY A 1 92 ? 6.428 4.158 -5.266 1.00 93.56 92 GLY A N 1
ATOM 731 C CA . GLY A 1 92 ? 7.527 4.244 -6.235 1.00 93.56 92 GLY A CA 1
ATOM 732 C C . GLY A 1 92 ? 8.662 5.200 -5.886 1.00 93.56 92 GLY A C 1
ATOM 733 O O . GLY A 1 92 ? 9.596 5.333 -6.681 1.00 93.56 92 GLY A O 1
ATOM 734 N N . ARG A 1 93 ? 8.609 5.872 -4.730 1.00 95.06 93 ARG A N 1
ATOM 735 C CA . ARG A 1 93 ? 9.608 6.873 -4.329 1.00 95.06 93 ARG A CA 1
ATOM 736 C C . ARG A 1 93 ? 10.950 6.185 -4.081 1.00 95.06 93 ARG A C 1
ATOM 738 O O . ARG A 1 93 ? 11.047 5.317 -3.221 1.00 95.06 93 ARG A O 1
ATOM 745 N N . GLU A 1 94 ? 11.991 6.586 -4.808 1.00 89.94 94 GLU A N 1
ATOM 746 C CA . GLU A 1 94 ? 13.281 5.877 -4.856 1.00 89.94 94 GLU A CA 1
ATOM 747 C C . GLU A 1 94 ? 13.884 5.579 -3.473 1.00 89.94 94 GLU A C 1
ATOM 749 O O . GLU A 1 94 ? 14.261 4.443 -3.207 1.00 89.94 94 GLU A O 1
ATOM 754 N N . ASN A 1 95 ? 13.864 6.556 -2.563 1.00 93.62 95 ASN A N 1
ATOM 755 C CA . ASN A 1 95 ? 14.439 6.426 -1.218 1.00 93.62 95 ASN A CA 1
ATOM 756 C C . ASN A 1 95 ? 13.499 5.791 -0.174 1.00 93.62 95 ASN A C 1
ATOM 758 O O . ASN A 1 95 ? 13.859 5.717 0.995 1.00 93.62 95 ASN A O 1
ATOM 762 N N . GLN A 1 96 ? 12.285 5.387 -0.558 1.00 97.06 96 GLN A N 1
ATOM 763 C CA . GLN A 1 96 ? 11.274 4.837 0.359 1.00 97.06 96 GLN A CA 1
ATOM 764 C C . GLN A 1 96 ? 10.749 3.473 -0.093 1.00 97.06 96 GLN A C 1
ATOM 766 O O . GLN A 1 96 ? 10.324 2.677 0.737 1.00 97.06 96 GLN A O 1
ATOM 771 N N . ARG A 1 97 ? 10.814 3.172 -1.394 1.00 97.56 97 ARG A N 1
ATOM 772 C CA . ARG A 1 97 ? 10.274 1.953 -2.003 1.00 97.56 97 ARG A CA 1
ATOM 773 C C . ARG A 1 97 ? 10.768 0.677 -1.316 1.00 97.56 97 ARG A C 1
ATOM 775 O O . ARG A 1 97 ? 9.958 -0.173 -0.967 1.00 97.56 97 ARG A O 1
ATOM 782 N N . LEU A 1 98 ? 12.077 0.543 -1.089 1.00 98.25 98 LEU A N 1
ATOM 783 C CA . LEU A 1 98 ? 12.629 -0.643 -0.424 1.00 98.25 98 LEU A CA 1
ATOM 784 C C . LEU A 1 98 ? 12.157 -0.762 1.036 1.00 98.25 98 LEU A C 1
ATOM 786 O O . LEU A 1 98 ? 11.831 -1.857 1.487 1.00 98.25 98 LEU A O 1
ATOM 790 N N . GLU A 1 99 ? 12.096 0.347 1.772 1.00 98.50 99 GLU A N 1
ATOM 791 C CA . GLU A 1 99 ? 11.653 0.342 3.172 1.00 98.50 99 GLU A CA 1
ATOM 792 C C . GLU A 1 99 ? 10.148 0.065 3.295 1.00 98.50 99 GLU A C 1
ATOM 794 O O . GLU A 1 99 ? 9.736 -0.709 4.154 1.00 98.50 99 GLU A O 1
ATOM 799 N N . SER A 1 100 ? 9.344 0.573 2.358 1.00 98.56 100 SER A N 1
ATOM 800 C CA . SER A 1 100 ? 7.935 0.202 2.184 1.00 98.56 100 SER A CA 1
ATOM 801 C C . SER A 1 100 ? 7.769 -1.310 1.996 1.00 98.56 100 SER A C 1
ATOM 803 O O . SER A 1 100 ? 7.004 -1.954 2.716 1.00 98.56 100 SER A O 1
ATOM 805 N N . MET A 1 101 ? 8.544 -1.912 1.083 1.00 98.69 101 MET A N 1
ATOM 806 C CA . MET A 1 101 ? 8.506 -3.361 0.868 1.00 98.69 101 MET A CA 1
ATOM 807 C C . MET A 1 101 ? 8.889 -4.135 2.136 1.00 98.69 101 MET A C 1
ATOM 809 O O . MET A 1 101 ? 8.209 -5.098 2.497 1.00 98.69 101 MET A O 1
ATOM 813 N N . LYS A 1 102 ? 9.954 -3.714 2.833 1.00 98.56 102 LYS A N 1
ATOM 814 C CA . LYS A 1 102 ? 10.396 -4.335 4.091 1.00 98.56 102 LYS A CA 1
ATOM 815 C C . LYS A 1 102 ? 9.352 -4.212 5.196 1.00 98.56 102 LYS A C 1
ATOM 817 O O . LYS A 1 102 ? 9.162 -5.174 5.937 1.00 98.56 102 LYS A O 1
ATOM 822 N N . HIS A 1 103 ? 8.673 -3.070 5.304 1.00 98.56 103 HIS A N 1
ATOM 823 C CA . HIS A 1 103 ? 7.627 -2.850 6.298 1.00 98.56 103 HIS A CA 1
ATOM 824 C C . HIS A 1 103 ? 6.548 -3.933 6.197 1.00 98.56 103 HIS A C 1
ATOM 826 O O . HIS A 1 103 ? 6.327 -4.670 7.160 1.00 98.56 103 HIS A O 1
ATOM 832 N N . PHE A 1 104 ? 5.946 -4.112 5.020 1.00 98.62 104 PHE A N 1
ATOM 833 C CA . PHE A 1 104 ? 4.903 -5.121 4.825 1.00 98.62 104 PHE A CA 1
ATOM 834 C C . PHE A 1 104 ? 5.427 -6.557 4.943 1.00 98.62 104 PHE A C 1
ATOM 836 O O . PHE A 1 104 ? 4.774 -7.392 5.576 1.00 98.62 104 PHE A O 1
ATOM 843 N N . ALA A 1 105 ? 6.624 -6.836 4.419 1.00 98.31 105 ALA A N 1
ATOM 844 C CA . ALA A 1 105 ? 7.253 -8.151 4.533 1.00 98.31 105 ALA A CA 1
ATOM 845 C C . ALA A 1 105 ? 7.513 -8.546 5.996 1.00 98.31 105 ALA A C 1
ATOM 847 O O . ALA A 1 105 ? 7.187 -9.660 6.400 1.00 98.31 105 ALA A O 1
ATOM 848 N N . SER A 1 106 ? 8.012 -7.620 6.824 1.00 98.00 106 SER A N 1
ATOM 849 C CA . SER A 1 106 ? 8.267 -7.857 8.255 1.00 98.00 106 SER A CA 1
ATOM 850 C C . SER A 1 106 ? 7.002 -8.201 9.050 1.00 98.00 106 SER A C 1
ATOM 852 O O . SER A 1 106 ? 7.074 -8.869 10.080 1.00 98.00 106 SER A O 1
ATOM 854 N N . ARG A 1 107 ? 5.832 -7.784 8.552 1.00 97.62 107 ARG A N 1
ATOM 855 C CA . ARG A 1 107 ? 4.519 -8.092 9.134 1.00 97.62 107 ARG A CA 1
ATOM 856 C C . ARG A 1 107 ? 3.894 -9.369 8.562 1.00 97.62 107 ARG A C 1
ATOM 858 O O . ARG A 1 107 ? 2.877 -9.837 9.072 1.00 97.62 107 ARG A O 1
ATOM 865 N N . GLY A 1 108 ? 4.535 -9.971 7.559 1.00 97.56 108 GLY A N 1
ATOM 866 C CA . GLY A 1 108 ? 4.132 -11.223 6.925 1.00 97.56 108 GLY A CA 1
ATOM 867 C C . GLY A 1 108 ? 3.159 -11.062 5.758 1.00 97.56 108 GLY A C 1
ATOM 868 O O . GLY A 1 108 ? 2.609 -12.065 5.305 1.00 97.56 108 GLY A O 1
ATOM 869 N N . HIS A 1 109 ? 2.939 -9.840 5.263 1.00 98.38 109 HIS A N 1
ATOM 870 C CA . HIS A 1 109 ? 2.046 -9.620 4.128 1.00 98.38 109 HIS A CA 1
ATOM 871 C C . HIS A 1 109 ? 2.703 -10.035 2.814 1.00 98.38 109 HIS A C 1
ATOM 873 O O . HIS A 1 109 ? 3.861 -9.708 2.537 1.00 98.38 109 HIS A O 1
ATOM 879 N N . LYS A 1 110 ? 1.914 -10.689 1.958 1.00 98.44 110 LYS A N 1
ATOM 880 C CA . LYS A 1 110 ? 2.256 -10.834 0.540 1.00 98.44 110 LYS A CA 1
ATOM 881 C C . LYS A 1 110 ? 2.091 -9.494 -0.167 1.00 98.44 110 LYS A C 1
ATOM 883 O O . LYS A 1 110 ? 1.212 -8.712 0.194 1.00 98.44 110 LYS A O 1
ATOM 888 N N . GLN A 1 111 ? 2.895 -9.259 -1.198 1.00 98.44 111 GLN A N 1
ATOM 889 C CA . GLN A 1 111 ? 2.903 -8.001 -1.937 1.00 98.44 111 GLN A CA 1
ATOM 890 C C . GLN A 1 111 ? 2.818 -8.215 -3.447 1.00 98.44 111 GLN A C 1
ATOM 892 O O . GLN A 1 111 ? 3.495 -9.081 -4.000 1.00 98.44 111 GLN A O 1
ATOM 897 N N . ILE A 1 112 ? 2.031 -7.379 -4.120 1.00 98.38 112 ILE A N 1
ATOM 898 C CA . ILE A 1 112 ? 2.069 -7.200 -5.575 1.00 98.38 112 ILE A CA 1
ATOM 899 C C . ILE A 1 112 ? 2.486 -5.757 -5.843 1.00 98.38 112 ILE A C 1
ATOM 901 O O . ILE A 1 112 ? 1.879 -4.834 -5.308 1.00 98.38 112 ILE A O 1
ATOM 905 N N . LEU A 1 113 ? 3.516 -5.547 -6.658 1.00 98.12 113 LEU A N 1
ATOM 906 C CA . LEU A 1 113 ? 4.044 -4.207 -6.922 1.00 98.12 113 LEU A CA 1
ATOM 907 C C . LEU A 1 113 ? 3.304 -3.549 -8.091 1.00 98.12 113 LEU A C 1
ATOM 909 O O . LEU A 1 113 ? 3.386 -4.022 -9.223 1.00 98.12 113 LEU A O 1
ATOM 913 N N . ALA A 1 114 ? 2.626 -2.435 -7.843 1.00 97.25 114 ALA A N 1
ATOM 914 C CA . ALA A 1 114 ? 1.991 -1.596 -8.856 1.00 97.25 114 ALA A CA 1
ATOM 915 C C . ALA A 1 114 ? 2.966 -0.496 -9.308 1.00 97.25 114 ALA A C 1
ATOM 917 O O . ALA A 1 114 ? 2.834 0.677 -8.963 1.00 97.25 114 ALA A O 1
ATOM 918 N N . GLY A 1 115 ? 4.017 -0.910 -10.024 1.00 93.12 115 GLY A N 1
ATOM 919 C CA . GLY A 1 115 ? 5.142 -0.039 -10.384 1.00 93.12 115 GLY A CA 1
ATOM 920 C C . GLY A 1 115 ? 4.990 0.748 -11.690 1.00 93.12 115 GLY A C 1
ATOM 921 O O . GLY A 1 115 ? 5.851 1.579 -11.986 1.00 93.12 115 GLY A O 1
ATOM 922 N N . TYR A 1 116 ? 3.939 0.493 -12.476 1.00 96.06 116 TYR A N 1
ATOM 923 C CA . TYR A 1 116 ? 3.622 1.249 -13.694 1.00 96.06 116 TYR A CA 1
ATOM 924 C C . TYR A 1 116 ? 2.576 2.330 -13.393 1.00 96.06 116 TYR A C 1
ATOM 926 O O . TYR A 1 116 ? 1.607 2.070 -12.688 1.00 96.06 116 TYR A O 1
ATOM 934 N N . TYR A 1 117 ? 2.775 3.541 -13.914 1.00 93.62 117 TYR A N 1
ATOM 935 C CA . TYR A 1 117 ? 1.865 4.676 -13.720 1.00 93.62 117 TYR A CA 1
ATOM 936 C C . TYR A 1 117 ? 1.895 5.578 -14.961 1.00 93.62 117 TYR A C 1
ATOM 938 O O . TYR A 1 117 ? 2.422 6.688 -14.918 1.00 93.62 117 TYR A O 1
ATOM 946 N N . ASP A 1 118 ? 1.451 5.033 -16.100 1.00 95.19 118 ASP A N 1
ATOM 947 C CA . ASP A 1 118 ? 1.390 5.724 -17.405 1.00 95.19 118 ASP A CA 1
ATOM 948 C C . ASP A 1 118 ? 2.690 6.463 -17.775 1.00 95.19 118 ASP A C 1
ATOM 950 O O . ASP A 1 118 ? 2.696 7.589 -18.271 1.00 95.19 118 ASP A O 1
ATOM 954 N N . ALA A 1 119 ? 3.819 5.826 -17.472 1.00 92.38 119 ALA A N 1
ATOM 955 C CA . ALA A 1 119 ? 5.159 6.368 -17.641 1.00 92.38 119 ALA A CA 1
ATOM 956 C C . ALA A 1 119 ? 6.075 5.311 -18.264 1.00 92.38 119 ALA A C 1
ATOM 958 O O . ALA A 1 119 ? 5.654 4.194 -18.534 1.00 92.38 119 ALA A O 1
ATOM 959 N N . ASP A 1 120 ? 7.351 5.648 -18.455 1.00 95.62 120 ASP A N 1
ATOM 960 C CA . ASP A 1 120 ? 8.341 4.731 -19.027 1.00 95.62 120 ASP A CA 1
ATOM 961 C C . ASP A 1 120 ? 8.313 3.332 -18.358 1.00 95.62 120 ASP A C 1
ATOM 963 O O . ASP A 1 120 ? 8.649 3.228 -17.167 1.00 95.62 120 ASP A O 1
ATOM 967 N N . PRO A 1 121 ? 7.964 2.254 -19.096 1.00 95.69 121 PRO A N 1
ATOM 968 C CA . PRO A 1 121 ? 7.836 0.908 -18.540 1.00 95.69 121 PRO A CA 1
ATOM 969 C C . PRO A 1 121 ? 9.149 0.378 -17.949 1.00 95.69 121 PRO A C 1
ATOM 971 O O . PRO A 1 121 ? 9.114 -0.439 -17.031 1.00 95.69 121 PRO A O 1
ATOM 974 N N . ARG A 1 122 ? 10.312 0.898 -18.372 1.00 96.00 122 ARG A N 1
ATOM 975 C CA . ARG A 1 122 ? 11.638 0.515 -17.842 1.00 96.00 122 ARG A CA 1
ATOM 976 C C . ARG A 1 122 ? 11.818 0.843 -16.362 1.00 96.00 122 ARG A C 1
ATOM 978 O O . ARG A 1 122 ? 12.701 0.282 -15.710 1.00 96.00 122 ARG A O 1
ATOM 985 N N . LYS A 1 123 ? 10.980 1.721 -15.798 1.00 95.00 123 LYS A N 1
ATOM 986 C CA . LYS A 1 123 ? 11.001 2.047 -14.366 1.00 95.00 123 LYS A CA 1
ATOM 987 C C . LYS A 1 123 ? 10.728 0.827 -13.482 1.00 95.00 123 LYS A C 1
ATOM 989 O O . LYS A 1 123 ? 11.248 0.788 -12.366 1.00 95.00 123 LYS A O 1
ATOM 994 N N . ILE A 1 124 ? 10.009 -0.190 -13.974 1.00 96.12 124 ILE A N 1
ATOM 995 C CA . ILE A 1 124 ? 9.750 -1.427 -13.217 1.00 96.12 124 ILE A CA 1
ATOM 996 C C . ILE A 1 124 ? 11.038 -2.170 -12.840 1.00 96.12 124 ILE A C 1
ATOM 998 O O . ILE A 1 124 ? 11.106 -2.806 -11.794 1.00 96.12 124 ILE A O 1
ATOM 1002 N N . SER A 1 125 ? 12.111 -2.023 -13.616 1.00 95.00 125 SER A N 1
ATOM 1003 C CA . SER A 1 125 ? 13.382 -2.702 -13.351 1.00 95.00 125 SER A CA 1
ATOM 1004 C C . SER A 1 125 ? 14.016 -2.273 -12.022 1.00 95.00 125 SER A C 1
ATOM 1006 O O . SER A 1 125 ? 14.686 -3.071 -11.372 1.00 95.00 125 SER A O 1
ATOM 1008 N N . ALA A 1 126 ? 13.798 -1.030 -11.574 1.00 95.12 126 ALA A N 1
ATOM 1009 C CA . ALA A 1 126 ? 14.251 -0.590 -10.251 1.00 95.12 126 ALA A CA 1
ATOM 1010 C C . ALA A 1 126 ? 13.433 -1.229 -9.118 1.00 95.12 126 ALA A C 1
ATOM 1012 O O . ALA A 1 126 ? 14.002 -1.608 -8.099 1.00 95.12 126 ALA A O 1
ATOM 1013 N N . TRP A 1 127 ? 12.125 -1.406 -9.324 1.00 96.56 127 TRP A N 1
ATOM 1014 C CA . TRP A 1 127 ? 11.262 -2.119 -8.385 1.00 96.56 127 TRP A CA 1
ATOM 1015 C C . TRP A 1 127 ? 11.693 -3.573 -8.223 1.00 96.56 127 TRP A C 1
ATOM 1017 O O . TRP A 1 127 ? 11.864 -4.021 -7.098 1.00 96.56 127 TRP A O 1
ATOM 1027 N N . LEU A 1 128 ? 11.933 -4.275 -9.333 1.00 95.94 128 LEU A N 1
ATOM 1028 C CA . LEU A 1 128 ? 12.336 -5.685 -9.330 1.00 95.94 128 LEU A CA 1
ATOM 1029 C C . LEU A 1 128 ? 13.704 -5.900 -8.661 1.00 95.94 128 LEU A C 1
ATOM 1031 O O . LEU A 1 128 ? 13.902 -6.878 -7.951 1.00 95.94 128 LEU A O 1
ATOM 1035 N N . ARG A 1 129 ? 14.642 -4.954 -8.810 1.00 95.56 129 ARG A N 1
ATOM 1036 C CA . ARG A 1 129 ? 15.932 -5.003 -8.094 1.00 95.56 129 ARG A CA 1
ATOM 1037 C C . ARG A 1 129 ? 15.801 -4.846 -6.580 1.00 95.56 129 ARG A C 1
ATOM 1039 O O . ARG A 1 129 ? 16.639 -5.371 -5.851 1.00 95.56 129 ARG A O 1
ATOM 1046 N N . ASP A 1 130 ? 14.823 -4.080 -6.109 1.00 96.44 130 ASP A N 1
ATOM 1047 C CA . ASP A 1 130 ? 14.569 -3.930 -4.674 1.00 96.44 130 ASP A CA 1
ATOM 1048 C C . ASP A 1 130 ? 13.764 -5.101 -4.120 1.00 96.44 130 ASP A C 1
ATOM 1050 O O . ASP A 1 130 ? 14.078 -5.588 -3.036 1.00 96.44 130 ASP A O 1
ATOM 1054 N N . ALA A 1 131 ? 12.798 -5.588 -4.896 1.00 96.25 131 ALA A N 1
ATOM 1055 C CA . ALA A 1 131 ? 11.979 -6.744 -4.571 1.00 96.25 131 ALA A CA 1
ATOM 1056 C C . ALA A 1 131 ? 12.831 -8.000 -4.329 1.00 96.25 131 ALA A C 1
ATOM 1058 O O . ALA A 1 131 ? 12.665 -8.633 -3.294 1.00 96.25 131 ALA A O 1
ATOM 1059 N N . ALA A 1 132 ? 13.876 -8.223 -5.138 1.00 95.00 132 ALA A N 1
ATOM 1060 C CA . ALA A 1 132 ? 14.806 -9.346 -4.971 1.00 95.00 132 ALA A CA 1
ATOM 1061 C C . ALA A 1 132 ? 15.546 -9.371 -3.611 1.00 95.00 132 ALA A C 1
ATOM 1063 O O . ALA A 1 132 ? 16.208 -10.355 -3.272 1.00 95.00 132 ALA A O 1
ATOM 1064 N N . LYS A 1 133 ? 15.481 -8.281 -2.831 1.00 95.69 133 LYS A N 1
ATOM 1065 C CA . LYS A 1 133 ? 16.069 -8.154 -1.486 1.00 95.69 133 LYS A CA 1
ATOM 1066 C C . LYS A 1 133 ? 15.048 -8.397 -0.365 1.00 95.69 133 LYS A C 1
ATOM 1068 O O . LYS A 1 133 ? 15.413 -8.287 0.805 1.00 95.69 133 LYS A O 1
ATOM 1073 N N . VAL A 1 134 ? 13.781 -8.650 -0.695 1.00 96.56 134 VAL A N 1
ATOM 1074 C CA . VAL A 1 134 ? 12.657 -8.687 0.245 1.00 96.56 134 VAL A CA 1
ATOM 1075 C C . VAL A 1 134 ? 11.796 -9.920 -0.012 1.00 96.56 134 VAL A C 1
ATOM 1077 O O . VAL A 1 134 ? 11.304 -10.145 -1.109 1.00 96.56 134 VAL A O 1
ATOM 1080 N N . GLU A 1 135 ? 11.555 -10.722 1.023 1.00 94.62 135 GLU A N 1
ATOM 1081 C CA . GLU A 1 135 ? 10.639 -11.857 0.899 1.00 94.62 135 GLU A CA 1
ATOM 1082 C C . GLU A 1 135 ? 9.169 -11.410 0.865 1.00 94.62 135 GLU A C 1
ATOM 1084 O O . GLU A 1 135 ? 8.790 -10.373 1.406 1.00 94.62 135 GLU A O 1
ATOM 1089 N N . GLY A 1 136 ? 8.309 -12.225 0.251 1.00 95.38 136 GLY A N 1
ATOM 1090 C CA . GLY A 1 136 ? 6.863 -11.991 0.240 1.00 95.38 136 GLY A CA 1
ATOM 1091 C C . GLY A 1 136 ? 6.356 -11.119 -0.910 1.00 95.38 136 GLY A C 1
ATOM 1092 O O . GLY A 1 136 ? 5.141 -10.972 -1.048 1.00 95.38 136 GLY A O 1
ATOM 1093 N N . VAL A 1 137 ? 7.226 -10.602 -1.782 1.00 97.44 137 VAL A N 1
ATOM 1094 C CA . VAL A 1 137 ? 6.796 -10.075 -3.086 1.00 97.44 137 VAL A CA 1
ATOM 1095 C C . VAL A 1 137 ? 6.446 -11.253 -3.996 1.00 97.44 137 VAL A C 1
ATOM 1097 O O . VAL A 1 137 ? 7.246 -12.160 -4.191 1.00 97.44 137 VAL A O 1
ATOM 1100 N N . ILE A 1 138 ? 5.220 -11.277 -4.518 1.00 96.19 138 ILE A N 1
ATOM 1101 C CA . ILE A 1 138 ? 4.682 -12.411 -5.292 1.00 96.19 138 ILE A CA 1
ATOM 1102 C C . ILE A 1 138 ? 4.346 -12.054 -6.741 1.00 96.19 138 ILE A C 1
ATOM 1104 O O . ILE A 1 138 ? 3.891 -12.910 -7.496 1.00 96.19 138 ILE A O 1
ATOM 1108 N N . GLY A 1 139 ? 4.541 -10.799 -7.139 1.00 95.50 139 GLY A N 1
ATOM 1109 C CA . GLY A 1 139 ? 4.295 -10.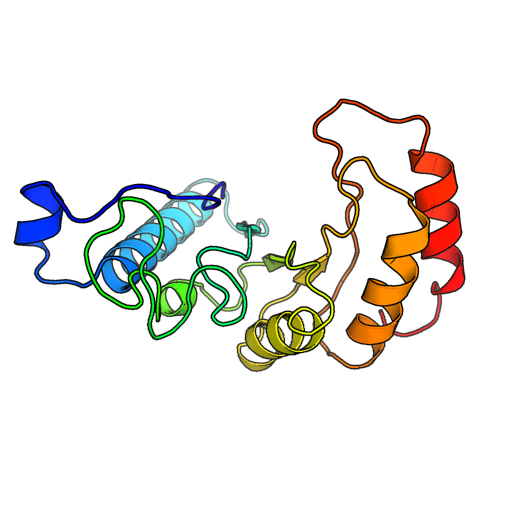367 -8.505 1.00 95.50 139 GLY A CA 1
ATOM 1110 C C . GLY A 1 139 ? 4.311 -8.857 -8.674 1.00 95.50 139 GLY A C 1
ATOM 1111 O O . GLY A 1 139 ? 4.513 -8.093 -7.730 1.00 95.50 139 GLY A O 1
ATOM 1112 N N . VAL A 1 140 ? 4.057 -8.439 -9.908 1.00 96.62 140 VAL A N 1
ATOM 1113 C CA . VAL A 1 140 ? 3.929 -7.038 -10.307 1.00 96.62 140 VAL A CA 1
ATOM 1114 C C . VAL A 1 140 ? 2.660 -6.850 -11.133 1.00 96.62 140 VAL A C 1
ATOM 1116 O O . VAL A 1 140 ? 2.185 -7.789 -11.770 1.00 96.62 140 VAL A O 1
ATOM 1119 N N . MET A 1 141 ? 2.111 -5.642 -11.121 1.00 95.88 141 MET A N 1
ATOM 1120 C CA . MET A 1 141 ? 0.882 -5.280 -11.818 1.00 95.88 141 MET A CA 1
ATOM 1121 C C . MET A 1 141 ? 1.146 -4.127 -12.788 1.00 95.88 141 MET A C 1
ATOM 1123 O O . MET A 1 141 ? 1.782 -3.135 -12.429 1.00 95.88 141 MET A O 1
ATOM 1127 N N . TYR A 1 142 ? 0.636 -4.256 -14.014 1.00 96.88 142 TYR A N 1
ATOM 1128 C CA . TYR A 1 142 ? 0.553 -3.150 -14.962 1.00 96.88 142 TYR A CA 1
ATOM 1129 C C . TYR A 1 142 ? -0.695 -2.320 -14.647 1.00 96.88 142 TYR A C 1
ATOM 1131 O O . TYR A 1 142 ? -1.817 -2.770 -14.880 1.00 96.88 142 TYR A O 1
ATOM 1139 N N . THR A 1 143 ? -0.504 -1.130 -14.085 1.00 94.69 143 THR A N 1
ATOM 1140 C CA . THR A 1 143 ? -1.583 -0.243 -13.629 1.00 94.69 143 THR A CA 1
ATOM 1141 C C . THR A 1 143 ? -1.624 1.036 -14.461 1.00 94.69 143 THR A C 1
ATOM 1143 O O . THR A 1 143 ? -0.828 1.944 -14.246 1.00 94.69 143 THR A O 1
ATOM 1146 N N . THR A 1 144 ? -2.539 1.109 -15.431 1.00 95.38 144 THR A N 1
ATOM 1147 C CA . THR A 1 144 ? -2.781 2.318 -16.239 1.00 95.38 144 THR A CA 1
ATOM 1148 C C . THR A 1 144 ? -4.019 3.063 -15.740 1.00 95.38 144 THR A C 1
ATOM 1150 O O . THR A 1 144 ? -5.062 2.456 -15.509 1.00 95.38 144 THR A O 1
ATOM 1153 N N . TRP A 1 145 ? -3.907 4.382 -15.605 1.00 93.62 145 TRP A N 1
ATOM 1154 C CA . TRP A 1 145 ? -4.989 5.315 -15.269 1.00 93.62 145 TRP A CA 1
ATOM 1155 C C . TRP A 1 145 ? -5.459 6.113 -16.488 1.00 93.62 145 TRP A C 1
ATOM 1157 O O . TRP A 1 145 ? -6.460 6.823 -16.425 1.00 93.62 145 TRP A O 1
ATOM 1167 N N . GLN A 1 146 ? -4.750 5.976 -17.609 1.00 96.19 146 GLN A N 1
ATOM 1168 C CA . GLN A 1 146 ? -5.052 6.633 -18.881 1.00 96.19 146 GLN A CA 1
ATOM 1169 C C . GLN A 1 146 ? -5.540 5.653 -19.954 1.00 96.19 146 GLN A C 1
ATOM 1171 O O . GLN A 1 146 ? -5.691 6.035 -21.111 1.00 96.19 146 GLN A O 1
ATOM 1176 N N . SER A 1 147 ? -5.791 4.389 -19.594 1.00 95.06 147 SER A N 1
ATOM 1177 C CA . SER A 1 147 ? -6.091 3.315 -20.557 1.00 95.06 147 SER A CA 1
ATOM 1178 C C . SER A 1 147 ? -4.998 3.154 -21.628 1.00 95.06 147 SER A C 1
ATOM 1180 O O . SER A 1 147 ? -5.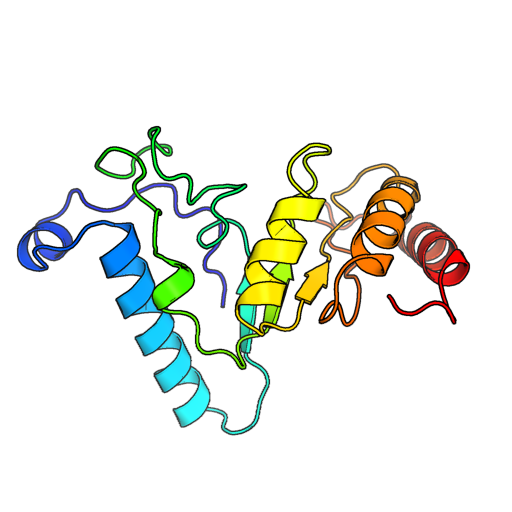272 2.785 -22.771 1.00 95.06 147 SER A O 1
ATOM 1182 N N . ASN A 1 148 ? -3.744 3.444 -21.273 1.00 94.69 148 ASN A N 1
ATOM 1183 C CA . ASN A 1 148 ? -2.601 3.238 -22.146 1.00 94.69 148 ASN A CA 1
ATOM 1184 C C . ASN A 1 148 ? -2.208 1.761 -22.108 1.00 94.69 148 ASN A C 1
ATOM 1186 O O . ASN A 1 148 ? -1.607 1.293 -21.143 1.00 94.69 148 ASN A O 1
ATOM 1190 N N . TYR A 1 149 ? -2.521 1.031 -23.173 1.00 96.31 149 TYR A N 1
ATOM 1191 C CA . TYR A 1 149 ? -2.116 -0.368 -23.340 1.00 96.31 149 TYR A CA 1
ATOM 1192 C C . TYR A 1 149 ? -0.949 -0.541 -24.318 1.00 96.31 149 TYR A C 1
ATOM 1194 O O . TYR A 1 149 ? -0.451 -1.651 -24.479 1.00 96.31 149 TYR A O 1
ATOM 1202 N N . ASN A 1 150 ? -0.466 0.547 -24.926 1.00 97.12 150 ASN A N 1
ATOM 1203 C CA . ASN A 1 150 ? 0.640 0.499 -25.886 1.00 97.12 150 ASN A CA 1
ATOM 1204 C C . ASN A 1 150 ? 1.969 0.102 -25.223 1.00 97.12 150 ASN A C 1
ATOM 1206 O O . ASN A 1 150 ? 2.848 -0.446 -25.884 1.00 97.12 150 ASN A O 1
ATOM 1210 N N . ASP A 1 151 ? 2.121 0.353 -23.919 1.00 97.06 151 ASP A N 1
ATOM 1211 C CA . ASP A 1 151 ? 3.318 -0.032 -23.164 1.00 97.06 151 ASP A CA 1
ATOM 1212 C C . ASP A 1 151 ? 3.219 -1.427 -22.535 1.00 97.06 151 ASP A C 1
ATOM 1214 O O . ASP A 1 151 ? 4.204 -1.891 -21.961 1.00 97.06 151 ASP A O 1
ATOM 1218 N N . LEU A 1 152 ? 2.076 -2.117 -22.635 1.00 96.69 152 LEU A N 1
ATOM 1219 C CA . LEU A 1 152 ? 1.853 -3.390 -21.943 1.00 96.69 152 LEU A CA 1
ATOM 1220 C C . LEU A 1 152 ? 2.872 -4.460 -22.361 1.00 96.69 152 LEU A C 1
ATOM 1222 O O . LEU A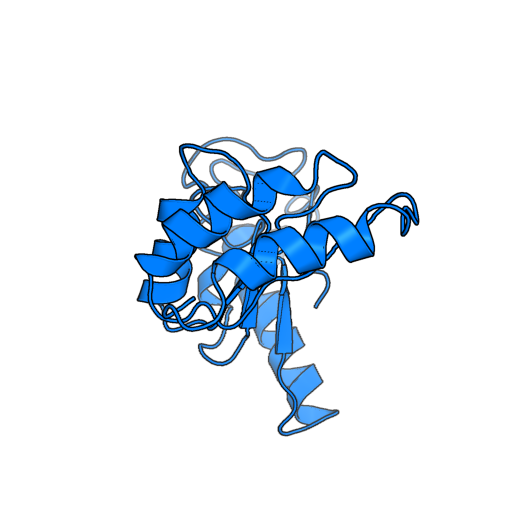 1 152 ? 3.454 -5.131 -21.508 1.00 96.69 152 LEU A O 1
ATOM 1226 N N . GLU A 1 153 ? 3.126 -4.591 -23.665 1.00 97.06 153 GLU A N 1
ATOM 1227 C CA . GLU A 1 153 ? 4.102 -5.549 -24.198 1.00 97.06 153 GLU A CA 1
ATOM 1228 C C . GLU A 1 153 ? 5.519 -5.227 -23.716 1.00 97.06 153 GLU A C 1
ATOM 1230 O O . GLU A 1 153 ? 6.217 -6.103 -23.205 1.00 97.06 153 GLU A O 1
ATOM 1235 N N . ARG A 1 154 ? 5.910 -3.949 -23.782 1.00 96.94 154 ARG A N 1
ATOM 1236 C CA . ARG A 1 154 ? 7.225 -3.474 -23.329 1.00 96.94 154 ARG A CA 1
ATOM 1237 C C . ARG A 1 154 ? 7.410 -3.660 -21.827 1.00 96.94 154 ARG A C 1
ATOM 1239 O O . ARG A 1 154 ? 8.464 -4.098 -21.383 1.00 96.94 154 ARG A O 1
ATOM 1246 N N . PHE A 1 155 ? 6.387 -3.372 -21.028 1.00 97.06 155 PHE A N 1
ATOM 1247 C CA . PHE A 1 155 ? 6.405 -3.642 -19.594 1.00 97.06 155 PHE A CA 1
ATOM 1248 C C . PHE A 1 155 ? 6.601 -5.134 -19.314 1.00 97.06 155 PHE A C 1
ATOM 1250 O O . PHE A 1 155 ? 7.453 -5.498 -18.505 1.00 97.06 155 PHE A O 1
ATOM 1257 N N . ALA A 1 156 ? 5.869 -6.008 -20.012 1.00 95.88 156 ALA A N 1
ATOM 1258 C CA . ALA A 1 156 ? 6.026 -7.452 -19.866 1.00 95.88 156 ALA A CA 1
ATOM 1259 C C . ALA A 1 156 ? 7.440 -7.925 -20.251 1.00 95.88 156 ALA A C 1
ATOM 1261 O O . ALA A 1 156 ? 7.991 -8.809 -19.594 1.00 95.88 156 ALA A O 1
ATOM 1262 N N . GLU A 1 157 ? 8.061 -7.332 -21.275 1.00 96.19 157 GLU A N 1
ATOM 1263 C CA . GLU A 1 157 ? 9.464 -7.586 -21.624 1.00 96.19 157 GLU A CA 1
ATOM 1264 C C . GLU A 1 157 ? 10.431 -7.182 -20.510 1.00 96.19 157 GLU A C 1
ATOM 1266 O O . GLU A 1 157 ? 11.317 -7.967 -20.172 1.00 96.19 157 GLU A O 1
ATOM 1271 N N . GLU A 1 158 ? 10.255 -6.006 -19.901 1.00 95.81 158 GLU A N 1
ATOM 1272 C CA . GLU A 1 158 ? 11.082 -5.569 -18.770 1.00 95.81 158 GLU A CA 1
ATOM 1273 C C . GLU A 1 158 ? 10.952 -6.513 -17.569 1.00 95.81 158 GLU A C 1
ATOM 1275 O O . GLU A 1 158 ? 11.961 -6.894 -16.977 1.00 95.81 158 GLU A O 1
ATOM 1280 N N . VAL A 1 159 ? 9.736 -6.969 -17.255 1.00 95.19 159 VAL A N 1
ATOM 1281 C CA . VAL A 1 159 ? 9.494 -7.946 -16.179 1.00 95.19 159 VAL A CA 1
ATOM 1282 C C . VAL A 1 159 ? 10.142 -9.300 -16.490 1.00 95.19 159 VAL A C 1
ATOM 1284 O O . VAL A 1 159 ? 10.748 -9.917 -15.610 1.00 95.19 159 VAL A O 1
ATOM 1287 N N . ARG A 1 160 ? 10.087 -9.761 -17.748 1.00 94.31 160 ARG A N 1
ATOM 1288 C CA . ARG A 1 160 ? 10.685 -11.042 -18.164 1.00 94.31 160 ARG A CA 1
ATOM 1289 C C . ARG A 1 160 ? 12.194 -11.115 -17.943 1.00 94.31 160 ARG A C 1
ATOM 1291 O O . ARG A 1 160 ? 12.695 -12.198 -17.660 1.00 94.31 160 ARG A O 1
ATOM 1298 N N . LYS A 1 161 ? 12.911 -9.987 -17.983 1.00 92.81 161 LYS A N 1
ATOM 1299 C CA . LYS A 1 161 ? 14.363 -9.937 -17.706 1.00 92.81 161 LYS A CA 1
ATOM 1300 C C . LYS A 1 161 ? 14.735 -10.412 -16.297 1.00 92.81 161 LYS A C 1
ATOM 1302 O O . LYS A 1 161 ? 15.882 -10.777 -16.067 1.00 92.81 161 LYS A O 1
ATOM 1307 N N . TYR A 1 162 ? 13.772 -10.414 -15.379 1.00 88.12 162 TYR A N 1
ATOM 1308 C CA . TYR A 1 162 ? 13.936 -10.834 -13.989 1.00 88.12 162 TYR A CA 1
ATOM 1309 C C . TYR A 1 162 ? 13.238 -12.175 -13.690 1.00 88.12 162 TYR A C 1
ATOM 1311 O O . TYR A 1 162 ? 13.277 -12.661 -12.563 1.00 88.12 162 TYR A O 1
ATOM 1319 N N . SER A 1 163 ? 12.616 -12.812 -14.692 1.00 71.69 163 SER A N 1
ATOM 1320 C CA . SER A 1 163 ? 11.958 -14.114 -14.529 1.00 71.69 163 SER A CA 1
ATOM 1321 C C . SER A 1 163 ? 12.983 -15.221 -14.261 1.00 71.69 163 SER A C 1
ATOM 1323 O O . SER A 1 163 ? 13.942 -15.380 -15.010 1.00 71.69 163 SER A O 1
ATOM 1325 N N . GLY A 1 164 ? 12.780 -15.992 -13.188 1.00 65.25 164 GLY A N 1
ATOM 1326 C CA . GLY A 1 164 ? 13.705 -17.042 -12.733 1.00 65.25 164 GLY A CA 1
ATOM 1327 C C . GLY A 1 164 ? 14.652 -16.609 -11.609 1.00 65.25 164 GLY A C 1
ATOM 1328 O O . GLY A 1 164 ? 15.302 -17.453 -10.996 1.00 65.25 164 GLY A O 1
ATOM 1329 N N . GLN A 1 165 ? 14.690 -15.318 -11.285 1.00 57.44 165 GLN A N 1
ATOM 1330 C CA . GLN A 1 165 ? 15.216 -14.823 -10.015 1.00 57.44 165 GLN A CA 1
ATOM 1331 C C . GLN A 1 165 ? 14.049 -14.819 -9.013 1.00 57.44 165 GLN A C 1
ATOM 1333 O O . GLN A 1 165 ? 12.899 -14.652 -9.431 1.00 57.44 165 GLN A O 1
ATOM 1338 N N . LYS A 1 166 ? 14.295 -15.072 -7.714 1.00 48.25 166 LYS A N 1
ATOM 1339 C CA . LYS A 1 166 ? 13.261 -14.789 -6.699 1.00 48.25 166 LYS A CA 1
ATOM 1340 C C . LYS A 1 166 ? 12.796 -13.340 -6.951 1.00 48.25 166 LYS A C 1
ATOM 1342 O O . LYS A 1 166 ? 13.687 -12.496 -7.076 1.00 48.25 166 LYS A O 1
ATOM 1347 N N . PRO A 1 167 ? 11.484 -13.086 -7.126 1.00 50.38 167 PRO A N 1
ATOM 1348 C CA . PRO A 1 167 ? 10.990 -11.725 -7.272 1.00 50.38 167 PRO A CA 1
ATOM 1349 C C . PRO A 1 167 ? 11.438 -10.862 -6.102 1.00 50.38 167 PRO A C 1
ATOM 1351 O O . PRO A 1 167 ? 11.579 -11.400 -4.979 1.00 50.38 167 PRO A O 1
#

Foldseek 3Di:
DEPPDPQADQPDPVNVVVVDFLQVVLLVVLLVVVVVCCVVPNPDAAEYEQQLPFCLHLQPPADDGHHGDDGSRNHNSVNSDDLRHAYAYAPLDLVRLLVRLQVNLVSNHAYEYAPAEPDDLLSVLSNLVSQLVGPRDDYYDPDYPPPDCVCVVVNVVNVVVCPPRRD

pLDDT: mean 95.62, std 6.93, range [48.25, 98.81]

Secondary structure (DSSP, 8-state):
-------EES-SHHHHHTTS-HHHHHHHHHHHHHHHHHHHSTT---EEESGGG-TTTT--SSS-BTEESSSSTTTTGGGG--TTPEEEE----TTTHHHHHHHHHHTT--EEE---SSS-GGGHHHHHHHHTTSTTEEEE----SS---TTHHHHHHHHHTTBTB--

Sequence (167 aa):
MSHDEIRAQGWDESCAKRKMTPGQILADNVKRCTEIIRQSDPGKPVYVWSDMFDPHHNAAKTGGYYLVKGDGPWYGSWEGLDKDVTVINWNGRENQRLESMKHFASRGHKQILAGYYDADPRKISAWLRDAAKVEGVIGVMYTTWQSNYNDLERFAEEVRKYSGQKP